Protein AF-A0A7X0HK27-F1 (afdb_monomer_lite)

pLDDT: mean 85.68, std 16.78, range [46.47, 98.0]

Organism: NCBI:txid67283

Secondary structure (DSSP, 8-state):
-GGGSTT-HHHHHHHHHHHHHHHHHHHHHHHHHHHHHHHHTT--HHHHHHHHT-S--GGG--HHHHHHHHHHTTPPPPTTPPPPHHHHHHHHHHHHT---TTSHHHHT--

Foldseek 3Di:
DVPPCPVPVPVVVVVVVVVVVVVVVVVLLVLLLVLVVCVVVVPDPVVSCVVSVHPCSVVSNDPLSVLLNCLLVVHDDDPPDDRDPNSVVSVVVNVVVPPVVPPPVVVVPD

Sequence (110 aa):
MAQQYGDHPSEWHRLVLYALTDALAYNFLMVGVLVGYLQEQEVDADLLCRHAQSPDPDRYVTPKALDLLAGLMGRPVNEGEQETTWQFIGRQIAECGVDRSGGDELAARG

Structure (mmCIF, N/CA/C/O backbone):
data_AF-A0A7X0HK27-F1
#
_entry.id   AF-A0A7X0HK27-F1
#
loop_
_atom_site.group_PDB
_atom_site.id
_atom_site.type_symbol
_atom_site.label_atom_id
_atom_site.label_alt_id
_atom_site.label_comp_id
_atom_site.label_asym_id
_atom_site.label_entity_id
_atom_site.label_seq_id
_atom_site.pdbx_PDB_ins_code
_atom_site.Cartn_x
_atom_site.Cartn_y
_atom_site.Cartn_z
_atom_site.occupancy
_atom_site.B_iso_or_equiv
_atom_site.auth_seq_id
_atom_site.auth_comp_id
_atom_site.auth_asym_id
_atom_site.auth_atom_id
_atom_site.pdbx_PDB_model_num
ATOM 1 N N . MET A 1 1 ? 17.780 15.836 -19.973 1.00 49.03 1 MET A N 1
ATOM 2 C CA . MET A 1 1 ? 18.216 14.736 -19.082 1.00 49.03 1 MET A CA 1
ATOM 3 C C . MET A 1 1 ? 18.554 13.441 -19.831 1.00 49.03 1 MET A C 1
ATOM 5 O O . MET A 1 1 ? 19.541 12.823 -19.477 1.00 49.03 1 MET A O 1
ATOM 9 N N . ALA A 1 2 ? 17.826 13.029 -20.882 1.00 51.31 2 ALA A N 1
ATOM 10 C CA . ALA A 1 2 ? 18.111 11.769 -21.600 1.00 51.31 2 ALA A CA 1
ATOM 11 C C . ALA A 1 2 ? 19.369 11.779 -22.505 1.00 51.31 2 ALA A C 1
ATOM 13 O O . ALA A 1 2 ? 19.875 10.726 -22.870 1.00 51.31 2 ALA A O 1
ATOM 14 N N . GLN A 1 3 ? 19.890 12.956 -22.862 1.00 54.81 3 GLN A N 1
ATOM 15 C CA . GLN A 1 3 ? 20.934 13.101 -23.888 1.00 54.81 3 GLN A CA 1
ATOM 16 C C . GLN A 1 3 ? 22.370 12.936 -23.360 1.00 54.81 3 GLN A C 1
ATOM 18 O O . GLN A 1 3 ? 23.302 12.870 -24.149 1.00 54.81 3 GLN A O 1
ATOM 23 N N . GLN A 1 4 ? 22.547 12.857 -22.037 1.00 56.75 4 GLN A N 1
ATOM 24 C CA . GLN A 1 4 ? 23.859 12.869 -21.375 1.00 56.75 4 GLN A CA 1
ATOM 25 C C . GLN A 1 4 ? 24.370 11.465 -20.992 1.00 56.75 4 GLN A C 1
ATOM 27 O O . GLN A 1 4 ? 25.478 11.337 -20.489 1.00 56.75 4 GLN A O 1
ATOM 32 N N . TYR A 1 5 ? 23.578 10.416 -21.253 1.00 55.44 5 TYR A N 1
ATOM 33 C CA . TYR A 1 5 ? 23.901 9.013 -20.943 1.00 55.44 5 TYR A CA 1
ATOM 34 C C . TYR A 1 5 ? 24.134 8.144 -22.193 1.00 55.44 5 TYR A C 1
ATOM 36 O O . TYR A 1 5 ? 24.276 6.928 -22.082 1.00 55.44 5 TYR A O 1
ATOM 44 N N . GLY A 1 6 ? 24.164 8.751 -23.386 1.00 55.53 6 GLY A N 1
ATOM 45 C CA . GLY A 1 6 ? 24.328 8.034 -24.657 1.00 55.53 6 GLY A CA 1
ATOM 46 C C . GLY A 1 6 ? 25.676 7.319 -24.814 1.00 55.53 6 GLY A C 1
AT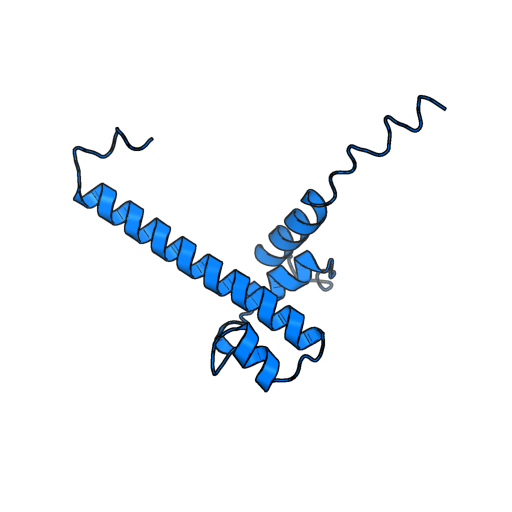OM 47 O O . GLY A 1 6 ? 25.750 6.342 -25.553 1.00 55.53 6 GLY A O 1
ATOM 48 N N . ASP A 1 7 ? 26.708 7.751 -24.082 1.00 63.59 7 ASP A N 1
ATOM 49 C CA . ASP A 1 7 ? 28.078 7.238 -24.229 1.00 63.59 7 ASP A CA 1
ATOM 50 C C . ASP A 1 7 ? 28.382 6.002 -23.359 1.00 63.59 7 ASP A C 1
ATOM 52 O O . ASP A 1 7 ? 29.384 5.317 -23.578 1.00 63.59 7 ASP A O 1
ATOM 56 N N . HIS A 1 8 ? 27.500 5.655 -22.410 1.00 74.56 8 HIS A N 1
ATOM 57 C CA . HIS A 1 8 ? 27.674 4.512 -21.503 1.00 74.56 8 HIS A CA 1
ATOM 58 C C . HIS A 1 8 ? 26.383 3.684 -21.381 1.00 74.56 8 HIS A C 1
ATOM 60 O O . HIS A 1 8 ? 25.659 3.776 -20.384 1.00 74.56 8 HIS A O 1
ATOM 66 N N . PRO A 1 9 ? 26.082 2.825 -22.376 1.00 80.81 9 PRO A N 1
ATOM 67 C CA . PRO A 1 9 ? 24.848 2.036 -22.409 1.00 80.81 9 PRO A CA 1
ATOM 68 C C . PRO A 1 9 ? 24.661 1.125 -21.185 1.00 80.81 9 PRO A C 1
ATOM 70 O O . PRO A 1 9 ? 23.528 0.846 -20.800 1.00 80.81 9 PRO A O 1
ATOM 73 N N . SER A 1 10 ? 25.746 0.695 -20.533 1.00 84.31 10 SER A N 1
ATOM 74 C CA . SER A 1 10 ? 25.702 -0.085 -19.288 1.00 84.31 10 SER A CA 1
ATOM 75 C C . SER A 1 10 ? 25.218 0.729 -18.081 1.00 84.31 10 SER A C 1
ATOM 77 O O . SER A 1 10 ? 24.445 0.220 -17.270 1.00 84.31 10 SER A O 1
ATOM 79 N N . GLU A 1 11 ? 25.631 1.991 -17.959 1.00 86.12 11 GLU A N 1
ATOM 80 C CA . GLU A 1 11 ? 25.185 2.882 -16.883 1.00 86.12 11 GLU A CA 1
ATOM 81 C C . GLU A 1 11 ? 23.723 3.272 -17.067 1.00 86.12 11 GLU A C 1
ATOM 83 O O . GLU A 1 11 ? 22.943 3.210 -16.114 1.00 86.12 11 GLU A O 1
ATOM 88 N N . TRP A 1 12 ? 23.333 3.585 -18.306 1.00 86.75 12 TRP A N 1
ATOM 89 C CA . TRP A 1 12 ? 21.937 3.830 -18.652 1.00 86.75 12 TRP A CA 1
ATOM 90 C C . TRP A 1 12 ? 21.062 2.619 -18.311 1.00 86.75 12 TRP A C 1
ATOM 92 O O . TRP A 1 12 ? 20.055 2.758 -17.618 1.00 86.75 12 TRP A O 1
ATOM 102 N N . HIS A 1 13 ? 21.485 1.418 -18.714 1.00 89.19 13 HIS A N 1
ATOM 103 C CA . HIS A 1 13 ? 20.771 0.181 -18.405 1.00 89.19 13 HIS A CA 1
ATOM 104 C C . HIS A 1 13 ? 20.606 -0.027 -16.893 1.00 89.19 13 HIS A C 1
ATOM 106 O O . HIS A 1 13 ? 19.514 -0.347 -16.426 1.00 89.19 13 HIS A O 1
ATOM 112 N N . ARG A 1 14 ? 21.662 0.219 -16.108 1.00 92.44 14 ARG A N 1
ATOM 113 C CA . ARG A 1 14 ? 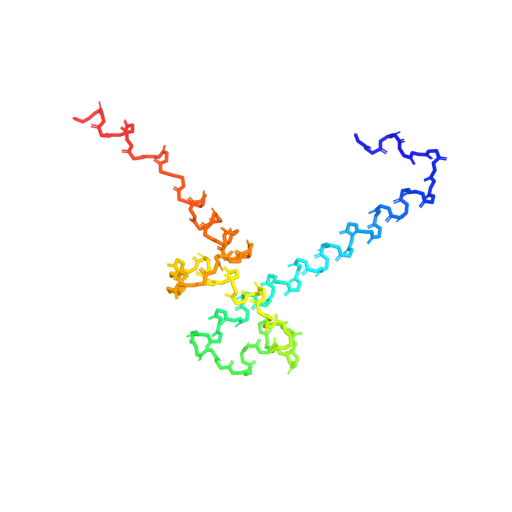21.615 0.110 -14.645 1.00 92.44 14 ARG A CA 1
ATOM 114 C C . ARG A 1 14 ? 20.599 1.075 -14.028 1.00 92.44 14 ARG A C 1
ATOM 116 O O . ARG A 1 14 ? 19.820 0.667 -13.171 1.00 92.44 14 ARG A O 1
ATOM 123 N N . LEU A 1 15 ? 20.595 2.337 -14.457 1.00 92.88 15 LEU A N 1
ATOM 124 C CA . LEU A 1 15 ? 19.652 3.344 -13.960 1.00 92.88 15 LEU A CA 1
ATOM 125 C C . LEU A 1 15 ? 18.202 2.992 -14.307 1.00 92.88 15 LEU A C 1
ATOM 127 O O . LEU A 1 15 ? 17.325 3.117 -13.456 1.00 92.88 15 LEU A O 1
ATOM 131 N N . VAL A 1 16 ? 17.958 2.500 -15.525 1.00 92.81 16 VAL A N 1
ATOM 132 C CA . VAL A 1 16 ? 16.627 2.041 -15.945 1.00 92.81 16 VAL A CA 1
ATOM 133 C C . VAL A 1 16 ? 16.151 0.875 -15.081 1.00 92.81 16 VAL A C 1
ATOM 135 O O . VAL A 1 16 ? 15.015 0.892 -14.617 1.00 92.81 16 VAL A O 1
ATOM 138 N N . LEU A 1 17 ? 17.008 -0.113 -14.809 1.00 93.94 17 LEU A N 1
ATOM 139 C CA . LEU A 1 17 ? 16.645 -1.242 -13.949 1.00 93.94 17 LEU A CA 1
ATOM 140 C C . LEU A 1 17 ? 16.313 -0.811 -12.515 1.00 93.94 17 LEU A C 1
ATOM 142 O O . LEU A 1 17 ? 15.353 -1.327 -11.940 1.00 93.94 17 LEU A O 1
ATOM 146 N N . TYR A 1 18 ? 17.051 0.148 -11.949 1.00 94.50 18 TYR A N 1
ATOM 147 C CA . TYR A 1 18 ? 16.709 0.711 -10.639 1.00 94.50 18 TYR A CA 1
ATOM 148 C C . TYR A 1 18 ? 15.350 1.409 -10.664 1.00 94.50 18 TYR A C 1
ATOM 150 O O . TYR A 1 18 ? 14.493 1.084 -9.848 1.00 94.50 18 TYR A O 1
ATOM 158 N N . ALA A 1 19 ? 15.108 2.278 -11.649 1.00 93.62 19 ALA A N 1
ATOM 159 C CA . ALA A 1 19 ? 13.832 2.977 -11.777 1.00 93.62 19 ALA A CA 1
ATOM 160 C C . ALA A 1 19 ? 12.645 2.012 -11.948 1.00 93.62 19 ALA A C 1
ATOM 162 O O . ALA A 1 19 ? 11.583 2.228 -11.368 1.00 93.62 19 ALA A O 1
ATOM 163 N N . LEU A 1 20 ? 12.819 0.925 -12.707 1.00 96.56 20 LEU A N 1
ATOM 164 C CA . LEU A 1 20 ? 11.792 -0.109 -12.863 1.00 96.56 20 LEU A CA 1
ATOM 165 C C . LEU A 1 20 ? 11.551 -0.891 -11.568 1.00 96.56 20 LEU A C 1
ATOM 167 O O . LEU A 1 20 ? 10.409 -1.234 -11.271 1.00 96.56 20 LEU A O 1
ATOM 171 N N . THR A 1 21 ? 12.604 -1.156 -10.794 1.00 96.19 21 THR A N 1
ATOM 172 C CA . THR A 1 21 ? 12.490 -1.838 -9.496 1.00 96.19 21 THR A CA 1
ATOM 173 C C . THR A 1 21 ? 11.732 -0.971 -8.495 1.00 96.19 21 THR A C 1
ATOM 175 O O . THR A 1 21 ? 10.813 -1.458 -7.837 1.00 96.19 21 THR A O 1
ATOM 178 N N . ASP A 1 22 ? 12.054 0.320 -8.436 1.00 95.00 22 ASP A N 1
ATOM 179 C CA . ASP A 1 22 ? 11.356 1.280 -7.581 1.00 95.00 22 ASP A CA 1
ATOM 180 C C . ASP A 1 22 ? 9.891 1.429 -8.006 1.00 95.00 22 ASP A C 1
ATOM 182 O O . ASP A 1 22 ? 8.990 1.332 -7.174 1.00 95.00 22 ASP A O 1
ATOM 186 N N . ALA A 1 23 ? 9.626 1.571 -9.309 1.00 95.81 23 ALA A N 1
ATOM 187 C CA . ALA A 1 23 ? 8.264 1.636 -9.835 1.00 95.81 23 ALA A CA 1
ATOM 188 C C . ALA A 1 23 ? 7.452 0.378 -9.488 1.00 95.81 23 ALA A C 1
ATOM 190 O O . ALA A 1 23 ? 6.291 0.478 -9.093 1.00 95.81 23 ALA A O 1
ATOM 191 N N . LEU A 1 24 ? 8.059 -0.809 -9.583 1.00 94.88 24 LEU A N 1
ATOM 192 C CA . LEU A 1 24 ? 7.417 -2.056 -9.178 1.00 94.88 24 LEU A CA 1
ATOM 193 C C . LEU A 1 24 ? 7.109 -2.072 -7.675 1.00 94.88 24 LEU A C 1
ATOM 195 O O . LEU A 1 24 ? 6.000 -2.440 -7.289 1.00 94.88 24 LEU A O 1
ATOM 199 N N . ALA A 1 25 ? 8.053 -1.643 -6.834 1.00 94.81 25 ALA A N 1
ATOM 200 C CA . ALA A 1 25 ? 7.859 -1.571 -5.388 1.00 94.81 25 ALA A CA 1
ATOM 201 C C . ALA A 1 25 ? 6.721 -0.609 -5.010 1.00 94.81 25 ALA A C 1
ATOM 203 O O . ALA A 1 25 ? 5.875 -0.952 -4.182 1.00 94.81 25 ALA A O 1
ATOM 204 N N . TYR A 1 26 ? 6.650 0.561 -5.651 1.00 94.06 26 TYR A N 1
ATOM 205 C CA . TYR A 1 26 ? 5.563 1.515 -5.429 1.00 94.06 26 TYR A CA 1
ATOM 206 C C . TYR A 1 26 ? 4.220 1.011 -5.961 1.00 94.06 26 TYR A C 1
ATOM 208 O O . TYR A 1 26 ? 3.201 1.219 -5.310 1.00 94.06 26 TYR A O 1
ATOM 216 N N . ASN A 1 27 ? 4.195 0.276 -7.075 1.00 94.38 27 ASN A N 1
ATOM 217 C CA . ASN A 1 27 ? 2.967 -0.365 -7.546 1.00 94.38 27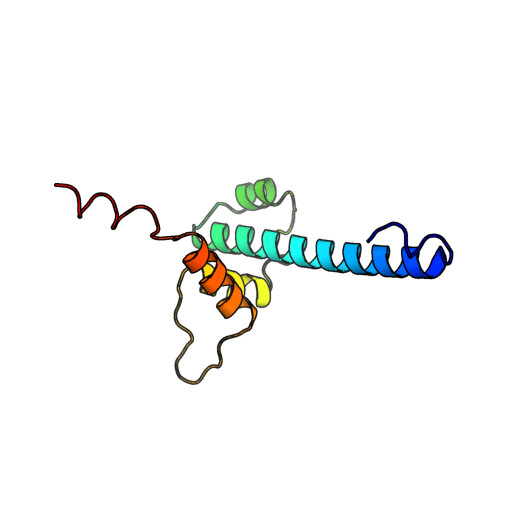 ASN A CA 1
ATOM 218 C C . ASN A 1 27 ? 2.448 -1.400 -6.540 1.00 94.38 27 ASN A C 1
ATOM 220 O O . ASN A 1 27 ? 1.258 -1.411 -6.238 1.00 94.38 27 ASN A O 1
ATOM 224 N N . PHE A 1 28 ? 3.328 -2.233 -5.976 1.00 95.00 28 PHE A N 1
ATOM 225 C CA . PHE A 1 28 ? 2.952 -3.187 -4.926 1.00 95.00 28 PHE A CA 1
ATOM 226 C C . PHE A 1 28 ? 2.403 -2.480 -3.688 1.00 95.00 28 PHE A C 1
ATOM 228 O O . PHE A 1 28 ? 1.394 -2.910 -3.134 1.00 95.00 28 PHE A O 1
ATOM 235 N N . LEU A 1 29 ? 3.037 -1.377 -3.286 1.00 97.19 29 LEU A N 1
ATOM 236 C CA . LEU A 1 29 ? 2.566 -0.553 -2.182 1.00 97.19 29 LEU A CA 1
ATOM 237 C C . LEU A 1 29 ? 1.163 0.009 -2.454 1.00 97.19 29 LEU A C 1
ATOM 239 O O . LEU A 1 29 ? 0.287 -0.127 -1.607 1.00 97.19 29 LEU A O 1
ATOM 243 N N . MET A 1 30 ? 0.936 0.592 -3.635 1.00 96.06 30 MET A N 1
ATOM 244 C CA . MET A 1 30 ? -0.358 1.167 -4.017 1.00 96.06 30 MET A CA 1
ATOM 245 C C . MET A 1 30 ? -1.467 0.116 -4.081 1.00 96.06 30 MET A C 1
ATOM 247 O O . MET A 1 30 ? -2.562 0.352 -3.577 1.00 96.06 30 MET A O 1
ATOM 251 N N . VAL A 1 31 ? -1.187 -1.060 -4.651 1.00 96.38 31 VAL A N 1
ATOM 252 C CA . VAL A 1 31 ? -2.134 -2.184 -4.638 1.00 96.38 31 VAL A CA 1
ATOM 253 C C . VAL A 1 31 ? -2.434 -2.607 -3.201 1.00 96.38 31 VAL A C 1
ATOM 255 O O . VAL A 1 31 ? -3.597 -2.789 -2.860 1.00 96.38 31 VAL A O 1
ATOM 258 N N . GLY A 1 32 ? -1.416 -2.689 -2.341 1.00 97.50 32 GLY A N 1
ATOM 259 C CA . GLY A 1 32 ? -1.581 -2.998 -0.922 1.00 97.50 32 GLY A CA 1
ATOM 260 C C . GLY A 1 32 ? -2.494 -2.025 -0.181 1.00 97.50 32 GLY A C 1
ATOM 261 O O . GLY A 1 32 ? -3.349 -2.461 0.582 1.00 97.50 32 GLY A O 1
ATOM 262 N N . VAL A 1 33 ? -2.352 -0.719 -0.434 1.00 98.00 33 VAL A N 1
ATOM 263 C CA . VAL A 1 33 ? -3.219 0.320 0.150 1.00 98.00 33 VAL A CA 1
ATOM 264 C C . VAL A 1 33 ? -4.666 0.137 -0.298 1.00 98.00 33 VAL A C 1
ATOM 266 O O . VAL A 1 33 ? -5.571 0.184 0.530 1.00 98.00 33 VAL A O 1
ATOM 269 N N . LEU A 1 34 ? -4.893 -0.093 -1.596 1.00 96.19 34 LEU A N 1
ATOM 270 C CA . LEU A 1 34 ? -6.236 -0.293 -2.146 1.00 96.19 34 LEU A CA 1
ATOM 271 C C . LEU A 1 34 ? -6.895 -1.555 -1.586 1.00 96.19 34 LEU A C 1
ATOM 273 O O . LEU A 1 34 ? -8.051 -1.509 -1.177 1.00 96.19 34 LEU A O 1
ATOM 277 N N . VAL A 1 35 ? -6.161 -2.669 -1.545 1.00 97.44 35 VAL A N 1
ATOM 278 C CA . VAL A 1 35 ? -6.649 -3.927 -0.967 1.00 97.44 35 VAL A CA 1
ATOM 279 C C . VAL A 1 35 ? -6.965 -3.739 0.514 1.00 97.44 35 VAL A C 1
ATOM 281 O O . VAL A 1 35 ? -8.069 -4.076 0.928 1.00 97.44 35 VAL A O 1
ATOM 284 N N . GLY A 1 36 ? -6.053 -3.140 1.286 1.00 97.44 36 GLY A N 1
ATOM 285 C CA . GLY A 1 36 ? -6.270 -2.865 2.707 1.00 97.44 36 GLY A CA 1
ATOM 286 C C . GLY A 1 36 ? -7.500 -1.987 2.950 1.00 97.44 36 GLY A C 1
ATOM 287 O O . GLY A 1 36 ? -8.316 -2.295 3.811 1.00 97.44 36 GLY A O 1
ATOM 288 N N . TYR A 1 37 ? -7.702 -0.950 2.133 1.00 97.06 37 TYR A N 1
ATOM 289 C CA . TYR A 1 37 ? -8.900 -0.115 2.214 1.00 97.06 37 TYR A CA 1
ATOM 290 C C . TYR A 1 37 ? -10.183 -0.910 1.931 1.00 97.06 37 TYR A C 1
ATOM 292 O O . TYR A 1 37 ? -11.143 -0.814 2.689 1.00 97.06 37 TYR A O 1
ATOM 300 N N . LEU A 1 38 ? -10.208 -1.720 0.867 1.00 96.44 38 LEU A N 1
ATOM 301 C CA . LEU A 1 38 ? -11.380 -2.535 0.521 1.00 96.44 38 LEU A CA 1
ATOM 302 C C . LEU A 1 38 ? -11.694 -3.582 1.600 1.00 96.44 38 LEU A C 1
ATOM 304 O O . LEU A 1 38 ? -12.865 -3.839 1.872 1.00 96.44 38 LEU A O 1
ATOM 308 N N . GLN A 1 39 ? -10.672 -4.147 2.243 1.00 95.81 39 GLN A N 1
ATOM 309 C CA . GLN A 1 39 ? -10.843 -5.057 3.378 1.00 95.81 39 GLN A CA 1
ATOM 310 C C . GLN A 1 39 ? -11.494 -4.368 4.578 1.00 95.81 39 GLN A C 1
ATOM 312 O O . GLN A 1 39 ? -12.403 -4.931 5.180 1.00 95.81 39 GLN A O 1
ATOM 317 N N . GLU A 1 40 ? -11.089 -3.137 4.898 1.00 95.38 40 GLU A N 1
ATOM 318 C CA . GLU A 1 40 ? -11.726 -2.343 5.958 1.00 95.38 40 GLU A CA 1
ATOM 319 C C . GLU A 1 40 ? -13.181 -1.972 5.641 1.00 95.38 40 GLU A C 1
ATOM 321 O O . GLU A 1 40 ? -13.960 -1.731 6.558 1.00 95.38 40 GLU A O 1
ATOM 326 N N . GLN A 1 41 ? -13.557 -1.933 4.358 1.00 95.44 41 GLN A N 1
ATOM 327 C CA . GLN A 1 41 ? -14.948 -1.768 3.920 1.00 95.44 41 GLN A CA 1
ATOM 328 C C . GLN A 1 41 ? -15.726 -3.095 3.870 1.00 95.44 41 GLN A C 1
ATOM 330 O O . GLN A 1 41 ? -16.833 -3.125 3.335 1.00 95.44 41 GLN A O 1
ATOM 335 N N . GLU A 1 42 ? -15.153 -4.185 4.392 1.00 94.88 42 GLU A N 1
ATOM 336 C CA . GLU A 1 42 ? -15.758 -5.523 4.433 1.00 94.88 42 GLU A CA 1
ATOM 337 C C . GLU A 1 42 ? -16.172 -6.042 3.042 1.00 94.88 42 GLU A C 1
ATOM 339 O O . GLU A 1 42 ? -17.170 -6.749 2.882 1.00 94.88 42 GLU A O 1
ATOM 344 N N . VAL A 1 43 ? -15.400 -5.689 2.005 1.00 95.00 43 VAL A N 1
ATOM 345 C CA . VAL A 1 43 ? -15.618 -6.202 0.648 1.00 95.00 43 VAL A CA 1
ATOM 346 C C . VAL A 1 43 ? -15.445 -7.720 0.631 1.00 95.00 43 VAL A C 1
ATOM 348 O O . VAL A 1 43 ? -14.470 -8.260 1.152 1.00 95.00 43 VAL A O 1
ATOM 351 N N . ASP A 1 44 ? -16.389 -8.398 -0.022 1.00 95.75 44 ASP A N 1
ATOM 352 C CA . ASP A 1 44 ? -16.377 -9.847 -0.209 1.00 95.75 44 ASP A CA 1
ATOM 353 C C . ASP A 1 44 ? -15.047 -10.354 -0.798 1.00 95.75 44 ASP A C 1
ATOM 355 O O . ASP A 1 44 ? -14.489 -9.756 -1.722 1.00 95.75 44 ASP A O 1
ATOM 359 N N . ALA A 1 45 ? -14.559 -11.487 -0.288 1.00 91.75 45 ALA A N 1
ATOM 360 C CA . ALA A 1 45 ? -13.250 -12.027 -0.645 1.00 91.75 45 ALA A CA 1
ATOM 361 C C . ALA A 1 45 ? -13.133 -12.372 -2.142 1.00 91.75 45 ALA A C 1
ATOM 363 O O . ALA A 1 45 ? -12.108 -12.079 -2.764 1.00 91.75 45 ALA A O 1
ATOM 364 N N . ASP A 1 46 ? -14.187 -12.914 -2.761 1.00 94.44 46 ASP A N 1
ATOM 365 C CA . ASP A 1 46 ? -14.174 -13.231 -4.195 1.00 94.44 46 ASP A CA 1
ATOM 366 C C . ASP A 1 46 ? -14.189 -11.957 -5.046 1.00 94.44 46 ASP A C 1
ATOM 368 O O . ASP A 1 46 ? -13.637 -11.905 -6.153 1.00 94.44 46 ASP A O 1
ATOM 372 N N . LEU A 1 47 ? -14.844 -10.902 -4.560 1.00 94.25 47 LEU A N 1
ATOM 373 C CA . LEU A 1 47 ? -14.813 -9.591 -5.196 1.00 94.25 47 LEU A CA 1
ATOM 374 C C . LEU A 1 47 ? -13.439 -8.917 -5.040 1.00 94.25 47 LEU A C 1
ATOM 376 O O . LEU A 1 47 ? -12.931 -8.351 -6.011 1.00 94.25 47 LEU A O 1
ATOM 380 N N . LEU A 1 48 ? -12.799 -9.047 -3.878 1.00 94.75 48 LEU A N 1
ATOM 381 C CA . LEU A 1 48 ? -11.455 -8.536 -3.614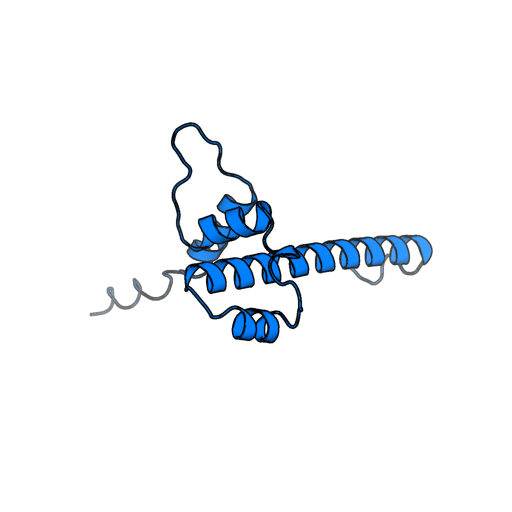 1.00 94.75 48 LEU A CA 1
ATOM 382 C C . LEU A 1 48 ? -10.413 -9.186 -4.536 1.00 94.75 48 LEU A C 1
ATOM 384 O O . LEU A 1 48 ? -9.635 -8.476 -5.175 1.00 94.75 48 LEU A O 1
ATOM 388 N N . CYS A 1 49 ? -10.453 -10.513 -4.694 1.00 95.06 49 CYS A N 1
ATOM 389 C CA . CYS A 1 49 ? -9.593 -11.247 -5.628 1.00 95.06 49 CYS A CA 1
ATOM 390 C C . CYS A 1 49 ? -9.759 -10.760 -7.076 1.00 95.06 49 CYS A C 1
ATOM 392 O O . CYS A 1 49 ? -8.777 -10.592 -7.805 1.00 95.06 49 CYS A O 1
ATOM 394 N N . ARG A 1 50 ? -11.001 -10.482 -7.498 1.00 94.31 50 ARG A N 1
ATOM 395 C CA . ARG A 1 50 ? -11.298 -9.943 -8.836 1.00 94.31 50 ARG A CA 1
ATOM 396 C C . ARG A 1 50 ? -10.785 -8.517 -9.016 1.00 94.31 50 ARG A C 1
ATOM 398 O O . ARG A 1 50 ? -10.209 -8.223 -10.061 1.00 94.31 50 ARG A O 1
ATOM 405 N N . HIS A 1 51 ? -10.951 -7.649 -8.018 1.00 90.19 51 HIS A N 1
ATOM 406 C CA . HIS A 1 51 ? -10.447 -6.274 -8.073 1.00 90.19 51 HIS A CA 1
ATOM 407 C C . HIS A 1 51 ? -8.919 -6.209 -8.063 1.00 90.19 51 HIS A C 1
ATOM 409 O O . HIS A 1 51 ? -8.339 -5.466 -8.852 1.00 90.19 51 HIS A O 1
ATOM 415 N N . ALA A 1 52 ? -8.269 -7.017 -7.227 1.00 91.06 52 ALA A N 1
ATOM 416 C CA . ALA A 1 52 ? -6.813 -7.106 -7.153 1.00 91.06 52 ALA A CA 1
ATOM 417 C C . ALA A 1 52 ? -6.193 -7.904 -8.313 1.00 91.06 52 ALA A C 1
ATOM 419 O O . ALA A 1 52 ? -4.972 -7.909 -8.465 1.00 91.06 52 ALA A O 1
ATOM 420 N N . GLN A 1 53 ? -7.015 -8.606 -9.105 1.00 93.19 53 GLN A N 1
ATOM 421 C CA . GLN A 1 53 ? -6.581 -9.556 -10.137 1.00 93.19 53 GLN A CA 1
ATOM 422 C C . GLN A 1 53 ? -5.559 -10.573 -9.598 1.00 93.19 53 GLN A C 1
ATOM 424 O O . GLN A 1 53 ? -4.611 -10.962 -10.281 1.00 93.19 53 GLN A O 1
ATOM 429 N N . SER A 1 54 ? -5.745 -10.994 -8.345 1.00 92.69 54 SER A N 1
ATOM 430 C CA . SER A 1 54 ? -4.843 -11.886 -7.621 1.00 92.69 54 SER A CA 1
ATOM 431 C C . SER A 1 54 ? -5.658 -12.930 -6.862 1.00 92.69 54 SER A C 1
ATOM 433 O O . SER A 1 54 ? -6.634 -12.556 -6.216 1.00 92.69 54 SER A O 1
ATOM 435 N N . PRO A 1 55 ? -5.264 -14.216 -6.891 1.00 94.56 55 PRO A N 1
ATOM 436 C CA . PRO A 1 55 ? -5.901 -15.251 -6.073 1.00 94.56 55 PRO A CA 1
ATOM 437 C C . PRO A 1 55 ? -5.583 -15.109 -4.576 1.00 94.56 55 PRO A C 1
ATOM 439 O O . PRO A 1 55 ? -6.248 -15.717 -3.749 1.00 94.56 55 PRO A O 1
ATOM 442 N N . ASP A 1 56 ? -4.552 -14.333 -4.247 1.00 94.94 56 ASP A N 1
ATOM 443 C CA . ASP A 1 56 ? -4.125 -14.010 -2.889 1.00 94.94 56 ASP A CA 1
ATOM 444 C C . ASP A 1 56 ? -3.847 -12.497 -2.847 1.00 94.94 56 ASP A C 1
ATOM 446 O O . ASP A 1 56 ? -2.771 -12.056 -3.276 1.00 94.94 56 ASP A O 1
ATOM 450 N N . PRO A 1 57 ? -4.848 -11.665 -2.510 1.00 93.50 57 PRO A N 1
ATOM 451 C CA . PRO A 1 57 ? -4.681 -10.217 -2.420 1.00 93.50 57 PRO A CA 1
ATOM 452 C C . PRO A 1 57 ? -3.948 -9.791 -1.134 1.00 93.50 57 PRO A C 1
ATOM 454 O O . PRO A 1 57 ? -3.279 -8.755 -1.135 1.00 93.50 57 PRO A O 1
ATOM 457 N N . ASP A 1 58 ? -3.983 -10.608 -0.080 1.00 94.50 58 ASP A N 1
ATOM 458 C CA . ASP A 1 58 ? -3.401 -10.300 1.235 1.00 94.50 58 ASP A CA 1
ATOM 459 C C . ASP A 1 58 ? -1.884 -10.139 1.173 1.00 94.50 58 ASP A C 1
ATOM 461 O O . ASP A 1 58 ? -1.308 -9.327 1.896 1.00 94.50 58 ASP A O 1
ATOM 465 N N . ARG A 1 59 ? -1.224 -10.827 0.234 1.00 94.75 59 ARG A N 1
ATOM 466 C CA . ARG A 1 59 ? 0.219 -10.675 -0.015 1.00 94.75 59 ARG A CA 1
ATOM 467 C C . ARG A 1 59 ? 0.668 -9.233 -0.283 1.00 94.75 59 ARG A C 1
ATOM 469 O O . ARG A 1 59 ? 1.853 -8.932 -0.146 1.00 94.75 59 ARG A O 1
ATOM 476 N N . TYR A 1 60 ? -0.241 -8.362 -0.726 1.00 95.00 60 TYR A N 1
ATOM 477 C CA . TYR A 1 60 ? 0.049 -6.953 -0.990 1.00 95.00 60 TYR A CA 1
ATOM 478 C C . TYR A 1 60 ? -0.133 -6.067 0.250 1.00 95.00 60 TYR A C 1
ATOM 480 O O . TYR A 1 60 ? 0.437 -4.975 0.308 1.00 95.00 60 TYR A O 1
ATOM 488 N N . VAL A 1 61 ? -0.876 -6.528 1.260 1.00 96.38 61 VAL A N 1
ATOM 489 C CA . VAL A 1 61 ? -1.195 -5.778 2.482 1.00 96.38 61 VAL A CA 1
ATOM 490 C C . VAL A 1 61 ? -0.017 -5.851 3.453 1.00 96.38 61 VAL A C 1
ATOM 492 O O . VAL A 1 61 ? 0.035 -6.630 4.400 1.00 96.38 61 VAL A O 1
ATOM 495 N N . THR A 1 62 ? 0.996 -5.036 3.175 1.00 97.06 62 THR A N 1
ATOM 496 C CA . THR A 1 62 ? 2.211 -4.938 3.996 1.00 97.06 62 THR A CA 1
ATOM 497 C C . THR A 1 62 ? 2.072 -3.866 5.084 1.00 97.06 62 THR A C 1
ATOM 499 O O . THR A 1 62 ? 1.280 -2.939 4.914 1.00 97.06 62 THR A O 1
ATOM 502 N N . PRO A 1 63 ? 2.897 -3.885 6.154 1.00 96.62 63 PRO A N 1
ATOM 503 C CA . PRO A 1 63 ? 2.896 -2.818 7.161 1.00 96.62 63 PRO A CA 1
ATOM 504 C C . PRO A 1 63 ? 3.053 -1.414 6.562 1.00 96.62 63 PRO A C 1
ATOM 506 O O . PRO A 1 63 ? 2.344 -0.495 6.936 1.00 96.62 63 PRO A O 1
ATOM 509 N N . LYS A 1 64 ? 3.902 -1.264 5.536 1.00 97.44 64 LYS A N 1
ATOM 510 C CA . LYS A 1 64 ? 4.082 0.010 4.820 1.00 97.44 64 LYS A CA 1
ATOM 511 C C . LYS A 1 64 ? 2.805 0.477 4.114 1.00 97.44 64 LYS A C 1
ATOM 513 O O . LYS A 1 64 ? 2.544 1.674 4.058 1.00 97.44 64 LYS A O 1
ATOM 518 N N . ALA A 1 65 ? 2.033 -0.457 3.557 1.00 97.88 65 ALA A N 1
ATOM 519 C CA . ALA A 1 65 ? 0.754 -0.149 2.925 1.00 97.88 65 ALA A CA 1
ATOM 520 C C . ALA A 1 65 ? -0.290 0.269 3.969 1.00 97.88 65 ALA A C 1
ATOM 522 O O . ALA A 1 65 ? -1.018 1.230 3.744 1.00 97.88 65 ALA A O 1
ATOM 523 N N . LEU A 1 66 ? -0.321 -0.403 5.122 1.00 97.50 66 LEU A N 1
ATOM 524 C CA . LEU A 1 66 ? -1.205 -0.049 6.234 1.00 97.50 66 LEU A CA 1
ATOM 525 C C . LEU A 1 66 ? -0.854 1.311 6.845 1.00 97.50 66 LEU A C 1
ATOM 527 O O . LEU A 1 66 ? -1.754 2.102 7.101 1.00 97.50 66 LEU A O 1
ATOM 531 N N . ASP A 1 67 ? 0.431 1.622 7.002 1.00 97.44 67 ASP A N 1
ATOM 532 C CA . ASP A 1 67 ? 0.894 2.936 7.451 1.00 97.44 67 ASP A CA 1
ATOM 533 C C . ASP A 1 67 ? 0.465 4.041 6.478 1.00 97.44 67 ASP A C 1
ATOM 535 O O . ASP A 1 67 ? -0.075 5.069 6.886 1.00 97.44 67 ASP A O 1
ATOM 539 N N . LEU A 1 68 ? 0.671 3.818 5.174 1.00 97.62 68 LEU A N 1
ATOM 540 C CA . LEU A 1 68 ? 0.254 4.755 4.132 1.00 97.62 68 LEU A CA 1
ATOM 541 C C . LEU A 1 68 ? -1.267 4.959 4.147 1.00 97.62 68 LEU A C 1
ATOM 543 O O . LEU A 1 68 ? -1.730 6.098 4.105 1.00 97.62 68 LEU A O 1
ATOM 547 N N . LEU A 1 69 ? -2.037 3.875 4.268 1.00 97.94 69 LEU A N 1
ATOM 548 C CA . LEU A 1 69 ? -3.491 3.922 4.417 1.00 97.94 69 LEU A CA 1
ATOM 549 C C . LEU A 1 69 ? -3.906 4.688 5.680 1.00 97.94 69 LEU A C 1
ATOM 551 O O . LEU A 1 69 ? -4.795 5.532 5.615 1.00 97.94 69 LEU A O 1
ATOM 555 N N . ALA A 1 70 ? -3.247 4.450 6.815 1.00 96.94 70 ALA A N 1
ATOM 556 C CA . ALA A 1 70 ? -3.517 5.158 8.061 1.00 96.94 70 ALA A CA 1
ATOM 557 C C . ALA A 1 70 ? -3.304 6.670 7.906 1.00 96.94 70 ALA A C 1
ATOM 559 O O . ALA A 1 70 ? -4.151 7.451 8.340 1.00 96.94 70 ALA A O 1
ATOM 560 N N . GLY A 1 71 ? -2.228 7.073 7.224 1.00 96.31 71 GLY A N 1
ATOM 561 C CA . GLY A 1 71 ? -1.969 8.467 6.868 1.00 96.31 71 GLY A CA 1
ATOM 562 C C . GLY A 1 71 ? -3.056 9.062 5.971 1.00 96.31 71 GLY A C 1
ATOM 563 O O . GLY A 1 71 ? -3.589 10.126 6.279 1.00 96.31 71 GLY A O 1
ATOM 564 N N . LEU A 1 72 ? -3.429 8.356 4.896 1.00 96.44 72 LEU A N 1
ATOM 565 C CA . LEU A 1 72 ? -4.486 8.779 3.963 1.00 96.44 72 LEU A CA 1
ATOM 566 C C . LEU A 1 72 ? -5.847 8.946 4.653 1.00 96.44 72 LEU A C 1
ATOM 568 O O . LEU A 1 72 ? -6.609 9.848 4.315 1.00 96.44 72 LEU A O 1
ATOM 572 N N . MET A 1 73 ? -6.141 8.092 5.633 1.00 95.81 73 MET A N 1
ATOM 573 C CA . MET A 1 73 ? -7.381 8.111 6.410 1.00 95.81 73 MET A CA 1
ATOM 574 C C . MET A 1 73 ? -7.332 9.075 7.609 1.00 95.81 73 MET A C 1
ATOM 576 O O . MET A 1 73 ? -8.280 9.114 8.393 1.00 95.81 73 MET A O 1
ATOM 580 N N . GLY A 1 74 ? -6.243 9.833 7.787 1.00 93.50 74 GLY A N 1
ATOM 581 C CA . GLY A 1 74 ? -6.095 10.802 8.877 1.00 93.50 74 GLY A CA 1
ATOM 582 C C . GLY A 1 74 ? -6.036 10.171 10.271 1.00 93.50 74 GLY A C 1
ATOM 583 O O . GLY A 1 74 ? -6.431 10.803 11.252 1.00 93.50 74 GLY A O 1
ATOM 584 N N . ARG A 1 75 ? -5.583 8.917 10.380 1.00 94.25 75 ARG A N 1
ATOM 585 C CA . ARG A 1 75 ? -5.494 8.221 11.668 1.00 94.25 75 ARG A CA 1
ATOM 586 C C . ARG A 1 75 ? -4.362 8.799 12.520 1.00 94.25 75 ARG A C 1
ATOM 588 O O . ARG A 1 75 ? -3.275 9.051 11.989 1.00 94.25 75 ARG A O 1
ATOM 595 N N . PRO A 1 76 ? -4.586 8.978 13.834 1.00 89.69 76 PRO A N 1
ATOM 596 C CA . PRO A 1 76 ? -3.546 9.456 14.731 1.00 89.69 76 PRO A CA 1
ATOM 597 C C . PRO A 1 76 ? -2.428 8.417 14.871 1.00 89.69 76 PRO A C 1
ATOM 599 O O . PRO A 1 76 ? -2.663 7.212 14.793 1.00 89.69 76 PRO A O 1
ATOM 602 N N . VAL A 1 77 ? -1.209 8.898 15.102 1.00 88.50 77 VAL A N 1
ATOM 603 C CA . VAL A 1 77 ? -0.103 8.066 15.595 1.00 88.50 77 VAL A CA 1
ATOM 604 C C . VAL A 1 77 ? -0.386 7.752 17.064 1.00 88.50 77 VAL A C 1
ATOM 606 O O . VAL A 1 77 ? -0.806 8.646 17.803 1.00 88.50 77 VAL A O 1
ATOM 609 N N . ASN A 1 78 ? -0.188 6.504 17.492 1.00 83.62 78 ASN A N 1
ATOM 610 C CA . ASN A 1 78 ? -0.445 6.131 18.882 1.00 83.62 78 ASN A CA 1
ATOM 611 C C . ASN A 1 78 ? 0.498 6.874 19.837 1.00 83.62 78 ASN A C 1
ATOM 613 O O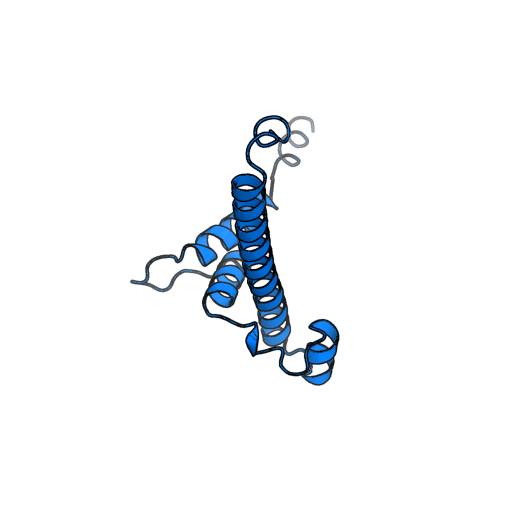 . ASN A 1 78 ? 1.640 7.197 19.500 1.00 83.62 78 ASN A O 1
ATOM 617 N N . GLU A 1 79 ? 0.028 7.125 21.059 1.00 79.31 79 GLU A N 1
ATOM 618 C CA . GLU A 1 79 ? 0.836 7.789 22.080 1.00 79.31 79 GLU A CA 1
ATOM 619 C C . GLU A 1 79 ? 2.128 7.005 22.359 1.00 79.31 79 GLU A C 1
ATOM 621 O O . GLU A 1 79 ? 2.101 5.828 22.713 1.00 79.31 79 GLU A O 1
ATOM 626 N N . GLY A 1 80 ? 3.272 7.676 22.207 1.00 83.00 80 GLY A N 1
ATOM 627 C CA . GLY A 1 80 ? 4.596 7.082 22.412 1.00 83.00 80 GLY A CA 1
ATOM 628 C C . GLY A 1 80 ? 5.218 6.438 21.170 1.00 83.00 80 GLY A C 1
ATOM 629 O O . GLY A 1 80 ? 6.385 6.050 21.230 1.00 83.00 80 GLY A O 1
ATOM 630 N N . GLU A 1 81 ? 4.503 6.372 20.046 1.00 88.00 81 GLU A N 1
ATOM 631 C CA . GLU A 1 81 ? 5.044 5.894 18.772 1.00 88.00 81 GLU A CA 1
ATOM 632 C C . GLU A 1 81 ? 5.544 7.055 17.902 1.00 88.00 81 GLU A C 1
ATOM 634 O O . GLU A 1 81 ? 5.037 8.178 17.954 1.00 88.00 81 GLU A O 1
ATOM 639 N N . GLN A 1 82 ? 6.582 6.794 17.103 1.00 88.88 82 GLN A N 1
ATOM 640 C CA . GLN A 1 82 ? 7.017 7.734 16.073 1.00 88.88 82 GLN A CA 1
ATOM 641 C C . GLN A 1 82 ? 6.205 7.518 14.803 1.00 88.88 82 GLN A C 1
ATOM 643 O O . GLN A 1 82 ? 5.990 6.383 14.380 1.00 88.88 82 GLN A O 1
ATOM 648 N N . GLU A 1 83 ? 5.819 8.620 14.166 1.00 93.31 83 GLU A N 1
ATOM 649 C CA . GLU A 1 83 ? 5.206 8.577 12.847 1.00 93.31 83 GLU A CA 1
ATOM 650 C C . GLU A 1 83 ? 6.136 7.892 11.841 1.00 93.31 83 GLU A C 1
ATOM 652 O O . GLU A 1 83 ? 7.303 8.268 11.691 1.00 93.31 83 GLU A O 1
ATOM 657 N N . THR A 1 84 ? 5.612 6.901 11.119 1.00 95.81 84 THR A N 1
ATOM 658 C CA . THR A 1 84 ? 6.378 6.253 10.057 1.00 95.81 84 THR A CA 1
ATOM 659 C C . THR A 1 84 ? 6.389 7.118 8.799 1.00 95.81 84 THR A C 1
ATOM 661 O O . THR A 1 84 ? 5.472 7.897 8.532 1.00 95.81 84 THR A O 1
ATOM 664 N N . THR A 1 85 ? 7.419 6.956 7.964 1.00 96.25 85 THR A N 1
ATOM 665 C CA . THR A 1 85 ? 7.528 7.686 6.689 1.00 96.25 85 THR A CA 1
ATOM 666 C C . THR A 1 85 ? 6.281 7.528 5.820 1.00 96.25 85 THR A C 1
ATOM 668 O O . THR A 1 85 ? 5.871 8.475 5.155 1.00 96.25 85 THR A O 1
ATOM 671 N N . TRP A 1 86 ? 5.663 6.346 5.825 1.00 97.00 86 TRP A N 1
ATOM 672 C CA . TRP A 1 86 ? 4.495 6.070 4.997 1.00 97.00 86 TRP A CA 1
ATOM 673 C C . TRP A 1 86 ? 3.224 6.718 5.538 1.00 97.00 86 TRP A C 1
ATOM 675 O O . TRP A 1 86 ? 2.471 7.280 4.745 1.00 97.00 86 TRP A O 1
ATOM 685 N N . GLN A 1 87 ? 3.041 6.754 6.859 1.00 96.88 87 GLN A N 1
ATOM 686 C CA . GLN A 1 87 ? 1.944 7.497 7.479 1.00 96.88 87 GLN A CA 1
ATOM 687 C C . GLN A 1 87 ? 2.072 9.006 7.233 1.00 96.88 87 GLN A C 1
ATOM 689 O O . GLN A 1 87 ? 1.099 9.645 6.828 1.00 96.88 87 GLN A O 1
ATOM 694 N N . PHE A 1 88 ? 3.285 9.557 7.356 1.00 95.75 88 PHE A N 1
ATOM 695 C CA . PHE A 1 88 ? 3.568 10.949 6.996 1.00 95.75 88 PHE A CA 1
ATOM 696 C C . PHE A 1 88 ? 3.208 11.246 5.530 1.00 95.75 88 PHE A C 1
ATOM 698 O O . PHE A 1 88 ? 2.476 12.196 5.255 1.00 95.75 88 PHE A O 1
ATOM 705 N N . ILE A 1 89 ? 3.686 10.425 4.584 1.00 95.56 89 ILE A N 1
ATOM 706 C CA . ILE A 1 89 ? 3.403 10.597 3.148 1.00 95.56 89 ILE A CA 1
ATOM 707 C C . ILE A 1 89 ? 1.898 10.523 2.877 1.00 95.56 89 ILE A C 1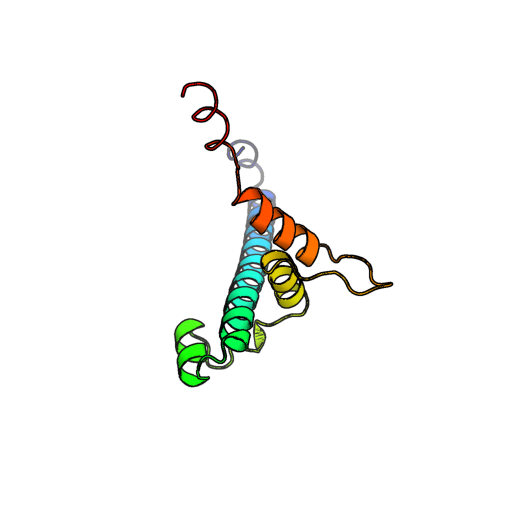
ATOM 709 O O . ILE A 1 89 ? 1.374 11.364 2.151 1.00 95.56 89 ILE A O 1
ATOM 713 N N . GLY A 1 90 ? 1.193 9.555 3.468 1.00 96.00 90 GLY A N 1
ATOM 714 C CA . GLY A 1 90 ? -0.256 9.424 3.315 1.00 96.00 90 GLY A CA 1
ATOM 715 C C . GLY A 1 90 ? -1.005 10.662 3.780 1.00 96.00 90 GLY A C 1
ATOM 716 O O . GLY A 1 90 ? -1.862 11.166 3.056 1.00 96.00 90 GLY A O 1
ATOM 717 N N . ARG A 1 91 ? -0.623 11.207 4.942 1.00 95.25 91 ARG A N 1
ATOM 718 C CA . ARG A 1 91 ? -1.203 12.451 5.451 1.00 95.25 91 ARG A CA 1
ATOM 719 C C . ARG A 1 91 ? -0.940 13.617 4.501 1.00 95.25 91 ARG A C 1
ATOM 721 O O . ARG A 1 91 ? -1.869 14.337 4.162 1.00 95.25 91 ARG A O 1
ATOM 728 N N . GLN A 1 92 ? 0.295 13.774 4.027 1.00 94.88 92 GLN A N 1
ATOM 729 C CA . GLN A 1 92 ? 0.633 14.835 3.076 1.00 94.88 92 GLN A CA 1
ATOM 730 C C . GLN A 1 92 ? -0.155 14.708 1.769 1.00 94.88 92 GLN A C 1
ATOM 732 O O . GLN A 1 92 ? -0.630 15.713 1.260 1.00 94.88 92 GLN A O 1
ATOM 737 N N . ILE A 1 93 ? -0.363 13.497 1.241 1.00 93.12 93 ILE A N 1
ATOM 738 C CA . ILE A 1 93 ? -1.208 13.287 0.054 1.00 93.12 93 ILE A CA 1
ATOM 739 C C . ILE A 1 93 ? -2.651 13.729 0.332 1.00 93.12 93 ILE A C 1
ATOM 741 O O . ILE A 1 93 ? -3.234 14.449 -0.480 1.00 93.12 93 ILE A O 1
ATOM 745 N N . ALA A 1 94 ? -3.215 13.323 1.473 1.00 92.88 94 ALA A N 1
ATOM 746 C CA . ALA A 1 94 ? -4.569 13.704 1.865 1.00 92.88 94 ALA A CA 1
ATOM 747 C C . ALA A 1 94 ? -4.710 15.226 2.044 1.00 92.88 94 ALA A C 1
ATOM 749 O O . ALA A 1 94 ? -5.710 15.799 1.626 1.00 92.88 94 ALA A O 1
ATOM 750 N N . GLU A 1 95 ? -3.698 15.890 2.604 1.00 90.50 95 GLU A N 1
ATOM 751 C CA . GLU A 1 95 ? -3.669 17.340 2.821 1.00 90.50 95 GLU A CA 1
ATOM 752 C C . GLU A 1 95 ? -3.424 18.129 1.522 1.00 90.50 95 GLU A C 1
ATOM 754 O O . GLU A 1 95 ? -4.090 19.134 1.286 1.00 90.50 95 GLU A O 1
ATOM 759 N N . CYS A 1 96 ? -2.535 17.661 0.638 1.00 82.50 96 CYS A N 1
ATOM 760 C CA . CYS A 1 96 ? -2.258 18.293 -0.658 1.00 82.50 96 CYS A CA 1
ATOM 761 C C . CYS A 1 96 ? -3.425 18.165 -1.648 1.00 82.50 96 CYS A C 1
ATOM 763 O O . CYS A 1 96 ? -3.593 19.024 -2.509 1.00 82.50 96 CYS A O 1
ATOM 765 N N . GLY A 1 97 ? -4.252 17.119 -1.537 1.00 59.50 97 GLY A N 1
ATOM 766 C CA . GLY A 1 97 ? -5.504 17.015 -2.294 1.00 59.50 97 GLY A CA 1
ATOM 767 C C . GLY A 1 97 ? -6.562 18.046 -1.874 1.00 59.50 97 GLY A C 1
ATOM 768 O O . GLY A 1 97 ? -7.523 18.268 -2.610 1.00 59.50 97 GLY A O 1
ATOM 769 N N . VAL A 1 98 ? -6.381 18.692 -0.716 1.00 55.88 98 VAL A N 1
ATOM 770 C CA . VAL A 1 98 ? -7.260 19.724 -0.148 1.00 55.88 98 VAL A CA 1
ATOM 771 C C . VAL A 1 98 ? -6.611 21.100 -0.324 1.00 55.88 98 VAL A C 1
ATOM 773 O O . VAL A 1 98 ? -6.496 21.881 0.621 1.00 55.88 98 VAL A O 1
ATOM 776 N N . ASP A 1 99 ? -6.184 21.436 -1.544 1.00 52.31 99 ASP A N 1
ATOM 777 C CA . ASP A 1 99 ? -5.805 22.816 -1.848 1.00 52.31 99 ASP A CA 1
ATOM 778 C C . ASP A 1 99 ? -7.054 23.707 -1.729 1.00 52.31 99 ASP A C 1
ATOM 780 O O . ASP A 1 99 ? -7.934 23.774 -2.590 1.00 52.31 99 ASP A O 1
ATOM 784 N N . ARG A 1 100 ? -7.133 24.391 -0.587 1.00 53.94 100 ARG A N 1
ATOM 785 C CA . ARG A 1 100 ? -8.136 25.378 -0.166 1.00 53.94 100 ARG A CA 1
ATOM 786 C C . ARG A 1 100 ? -8.036 26.695 -0.953 1.00 53.94 100 ARG A C 1
ATOM 788 O O . ARG A 1 100 ? -8.395 27.750 -0.442 1.00 53.94 100 ARG A O 1
ATOM 795 N N . SER A 1 101 ? -7.599 26.662 -2.208 1.00 50.00 101 SER A N 1
ATOM 796 C CA . SER A 1 101 ? -7.361 27.862 -3.024 1.00 50.00 101 SER A CA 1
ATOM 797 C C . SER A 1 101 ? -8.591 28.381 -3.781 1.00 50.00 101 SER A C 1
ATOM 799 O O . SER A 1 101 ? -8.451 29.234 -4.647 1.00 50.00 101 SER A O 1
ATOM 801 N N . GLY A 1 102 ? -9.804 27.913 -3.463 1.00 49.34 102 GLY A N 1
ATOM 802 C CA . GLY A 1 102 ? -11.047 28.396 -4.089 1.00 49.34 102 GLY A CA 1
ATOM 803 C C . GLY A 1 102 ? -12.031 29.123 -3.163 1.00 49.34 102 GLY A C 1
ATOM 804 O O . GLY A 1 102 ? -13.065 29.586 -3.636 1.00 49.34 102 GLY A O 1
ATOM 805 N N . GLY A 1 103 ? -11.765 29.187 -1.852 1.00 46.72 103 GLY A N 1
ATOM 806 C CA . GLY A 1 103 ? -12.757 29.631 -0.859 1.00 46.72 103 GLY A CA 1
ATOM 807 C C . GLY A 1 103 ? -12.692 31.108 -0.462 1.00 46.72 103 GLY A C 1
ATOM 808 O O . GLY A 1 103 ? -13.734 31.712 -0.222 1.00 46.72 103 GLY A O 1
ATOM 809 N N . ASP A 1 104 ? -11.498 31.704 -0.422 1.00 50.31 104 ASP A N 1
ATOM 810 C CA . ASP A 1 104 ? -11.317 33.049 0.153 1.00 50.31 104 ASP A CA 1
ATOM 811 C C . ASP A 1 104 ? -11.440 34.198 -0.863 1.00 50.31 104 ASP A C 1
ATOM 813 O O . ASP A 1 104 ? -11.731 35.328 -0.475 1.00 50.31 104 ASP A O 1
ATOM 817 N N . GLU A 1 105 ? -11.319 33.947 -2.172 1.00 46.81 105 GLU A N 1
ATOM 818 C CA . GLU A 1 105 ? -11.501 35.007 -3.185 1.00 46.81 105 GLU A CA 1
ATOM 819 C C . GLU A 1 105 ? -12.975 35.333 -3.483 1.00 46.81 105 GLU A C 1
ATOM 821 O O . GLU A 1 105 ? -13.285 36.432 -3.949 1.00 46.81 105 GLU A O 1
ATOM 826 N N . LEU A 1 106 ? -13.906 34.420 -3.183 1.00 50.66 106 LEU A N 1
ATOM 827 C CA . LEU A 1 106 ? -15.345 34.645 -3.377 1.00 50.66 106 LEU A CA 1
ATOM 828 C C . LEU A 1 106 ? -16.016 35.303 -2.161 1.00 50.66 106 LEU A C 1
ATOM 830 O O . LEU A 1 106 ? -17.028 35.980 -2.327 1.00 50.66 106 LEU A O 1
ATOM 834 N N . ALA A 1 107 ? -15.437 35.179 -0.963 1.00 49.62 107 ALA A N 1
ATOM 835 C CA . ALA A 1 107 ? -15.949 35.823 0.249 1.00 49.62 107 ALA A CA 1
ATOM 836 C C . ALA A 1 107 ? -15.584 37.319 0.349 1.00 49.62 107 ALA A C 1
ATOM 838 O O . ALA A 1 107 ? -16.234 38.062 1.077 1.00 49.62 107 ALA A O 1
ATOM 839 N N . ALA A 1 108 ? -14.586 37.787 -0.409 1.00 50.66 108 ALA A N 1
ATOM 840 C CA . ALA A 1 108 ? -14.160 39.192 -0.430 1.00 50.66 108 ALA A CA 1
ATOM 841 C C . ALA A 1 108 ? -14.880 40.056 -1.491 1.00 50.66 108 ALA A C 1
ATOM 843 O O . ALA A 1 108 ? -14.537 41.226 -1.676 1.00 50.66 108 ALA A O 1
ATOM 844 N N . ARG A 1 109 ? -15.855 39.492 -2.220 1.00 51.09 109 ARG A N 1
ATOM 845 C CA . ARG A 1 109 ? -16.599 40.172 -3.300 1.00 51.09 109 ARG A CA 1
ATOM 846 C C . ARG A 1 109 ? -18.128 40.145 -3.145 1.00 51.09 109 ARG A C 1
ATOM 848 O O . ARG A 1 109 ? -18.820 40.475 -4.107 1.00 51.09 109 ARG A O 1
ATOM 855 N N . GLY A 1 110 ? -18.640 39.778 -1.969 1.00 46.47 110 GLY A N 1
ATOM 856 C CA . GLY A 1 110 ? -20.071 39.803 -1.634 1.00 46.47 110 GLY A CA 1
ATOM 857 C C . GLY A 1 110 ? -20.397 40.857 -0.594 1.00 46.47 110 GLY A C 1
ATOM 858 O O . GLY A 1 110 ? -19.732 40.830 0.461 1.00 46.47 110 GLY A O 1
#

Radius of gyration: 19.87 Å; chains: 1; bounding box: 48×55×47 Å